Protein AF-A0A2A4MJ94-F1 (afdb_monomer_lite)

Structure (mmCIF, N/CA/C/O backbone):
data_AF-A0A2A4MJ94-F1
#
_entry.id   AF-A0A2A4MJ94-F1
#
loop_
_atom_site.group_PDB
_atom_site.id
_atom_site.type_symbol
_atom_site.label_atom_id
_atom_site.label_alt_id
_atom_site.label_comp_id
_atom_site.label_asym_id
_atom_site.label_entity_id
_atom_site.label_seq_id
_atom_site.pdbx_PDB_ins_code
_atom_site.Cartn_x
_atom_site.Cartn_y
_atom_site.Cartn_z
_atom_site.occupancy
_atom_site.B_iso_or_equiv
_atom_site.auth_seq_id
_atom_site.auth_comp_id
_atom_site.auth_asym_id
_atom_site.auth_atom_id
_atom_site.pdbx_PDB_model_num
ATOM 1 N N . MET A 1 1 ? -10.391 5.334 11.303 1.00 70.00 1 MET A N 1
ATOM 2 C CA . MET A 1 1 ? -10.230 3.895 11.009 1.00 70.00 1 MET A CA 1
ATOM 3 C C . MET A 1 1 ? -8.738 3.636 10.910 1.00 70.00 1 MET A C 1
ATOM 5 O O . MET A 1 1 ? -8.060 4.417 10.250 1.00 70.00 1 MET A O 1
ATOM 9 N N . GLU A 1 2 ? -8.226 2.651 11.639 1.00 84.44 2 GLU A N 1
ATOM 10 C CA . GLU A 1 2 ? -6.801 2.301 11.663 1.00 84.44 2 GLU A CA 1
ATOM 11 C C . GLU A 1 2 ? -6.619 0.854 11.208 1.00 84.44 2 GLU A C 1
ATOM 13 O O . GLU A 1 2 ? -7.477 0.010 11.482 1.00 84.44 2 GLU A O 1
ATOM 18 N N . ARG A 1 3 ? -5.537 0.572 10.478 1.00 90.44 3 ARG A N 1
ATOM 19 C CA . ARG A 1 3 ? -5.241 -0.771 9.968 1.00 90.44 3 ARG A CA 1
ATOM 20 C C . ARG A 1 3 ? -3.741 -1.025 9.942 1.00 90.44 3 ARG A C 1
ATOM 22 O O . ARG A 1 3 ? -2.976 -0.198 9.451 1.00 90.44 3 ARG A O 1
ATOM 29 N N . ILE A 1 4 ? -3.327 -2.186 10.444 1.00 94.06 4 ILE A N 1
ATOM 30 C CA . ILE A 1 4 ? -1.943 -2.648 10.322 1.00 94.06 4 ILE A CA 1
ATOM 31 C C . ILE A 1 4 ? -1.774 -3.211 8.916 1.00 94.06 4 ILE A C 1
ATOM 33 O O . ILE A 1 4 ? -2.457 -4.161 8.533 1.00 94.06 4 ILE A O 1
ATOM 37 N N . CYS A 1 5 ? -0.899 -2.582 8.143 1.00 94.69 5 CYS A N 1
ATOM 38 C CA . CYS A 1 5 ? -0.676 -2.910 6.747 1.00 94.69 5 CYS A CA 1
ATOM 39 C C . CYS A 1 5 ? 0.738 -3.446 6.555 1.00 94.69 5 CYS A C 1
ATOM 41 O O . CYS A 1 5 ? 1.705 -2.896 7.090 1.00 94.69 5 CYS A O 1
ATOM 43 N N . GLU A 1 6 ? 0.861 -4.484 5.743 1.00 95.31 6 GLU A N 1
ATOM 44 C CA . GLU A 1 6 ? 2.144 -4.961 5.245 1.00 95.31 6 GLU A CA 1
ATOM 45 C C . GLU A 1 6 ? 2.406 -4.344 3.876 1.00 95.31 6 GLU A C 1
ATOM 47 O O . GLU A 1 6 ? 1.547 -4.342 2.989 1.00 95.31 6 GLU A O 1
ATOM 52 N N . ILE A 1 7 ? 3.595 -3.768 3.7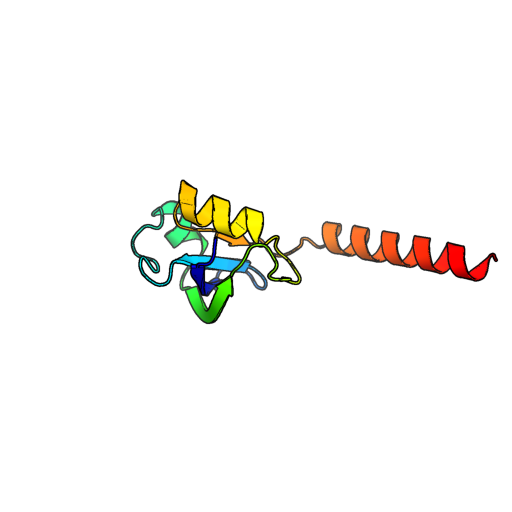30 1.00 94.12 7 ILE A N 1
ATOM 53 C CA . ILE A 1 7 ? 4.034 -3.082 2.525 1.00 94.12 7 ILE A CA 1
ATOM 54 C C . ILE A 1 7 ? 5.086 -3.954 1.865 1.00 94.12 7 ILE A C 1
ATOM 56 O O . ILE A 1 7 ? 6.169 -4.168 2.412 1.00 94.12 7 ILE A O 1
ATOM 60 N N . TYR A 1 8 ? 4.783 -4.413 0.662 1.00 93.88 8 TYR A N 1
ATOM 61 C CA . TYR A 1 8 ? 5.667 -5.227 -0.147 1.00 93.88 8 TYR A CA 1
ATOM 62 C C . TYR A 1 8 ? 6.248 -4.417 -1.301 1.00 93.88 8 TYR A C 1
ATOM 64 O O . TYR A 1 8 ? 5.527 -3.722 -2.020 1.00 93.88 8 TYR A O 1
ATOM 72 N N . ARG A 1 9 ? 7.555 -4.529 -1.521 1.00 92.56 9 ARG A N 1
ATOM 73 C CA . ARG A 1 9 ? 8.214 -4.026 -2.725 1.00 92.56 9 ARG A CA 1
ATOM 74 C C . ARG A 1 9 ? 8.013 -5.037 -3.848 1.00 92.56 9 ARG A C 1
ATOM 76 O O . ARG A 1 9 ? 8.355 -6.207 -3.700 1.00 92.56 9 ARG A O 1
ATOM 83 N N . CYS A 1 10 ? 7.460 -4.593 -4.971 1.00 91.00 10 CYS A N 1
ATOM 84 C CA . CYS A 1 10 ? 7.286 -5.458 -6.136 1.00 91.00 10 CYS A CA 1
ATOM 85 C C . CYS A 1 10 ? 8.609 -5.558 -6.906 1.00 91.00 10 CYS A C 1
ATOM 87 O O . CYS A 1 10 ? 9.220 -4.534 -7.207 1.00 91.00 10 CYS A O 1
ATOM 89 N N . SER A 1 11 ? 9.023 -6.770 -7.283 1.00 86.00 11 SER A N 1
ATOM 90 C CA . SER A 1 11 ? 10.248 -6.994 -8.074 1.00 86.00 11 SER A CA 1
ATOM 91 C C . SER A 1 11 ? 10.097 -6.615 -9.549 1.00 86.00 11 SER A C 1
ATOM 93 O O . SER A 1 11 ? 11.089 -6.466 -10.254 1.00 86.00 11 SER A O 1
ATOM 95 N N . TYR A 1 12 ? 8.863 -6.420 -10.024 1.00 82.50 12 TYR A N 1
ATOM 96 C CA . TYR A 1 12 ? 8.597 -6.044 -11.413 1.00 82.50 12 TYR A CA 1
ATOM 97 C C . TYR A 1 12 ? 9.153 -4.664 -11.795 1.00 82.50 12 TYR A C 1
ATOM 99 O O . TYR A 1 12 ? 9.629 -4.480 -12.916 1.00 82.50 12 TYR A O 1
ATOM 107 N N . LYS A 1 13 ? 9.064 -3.674 -10.897 1.00 80.38 13 LYS A N 1
ATOM 108 C CA . LYS A 1 13 ? 9.529 -2.310 -11.172 1.00 80.38 13 LYS A CA 1
ATOM 109 C C . LYS A 1 13 ? 9.873 -1.565 -9.888 1.00 80.38 13 LYS A C 1
ATOM 111 O O . LYS A 1 13 ? 9.059 -1.497 -8.970 1.00 80.38 13 LYS A O 1
ATOM 116 N N . ASP A 1 14 ? 11.035 -0.920 -9.871 1.00 82.88 14 ASP A N 1
ATOM 117 C CA . ASP A 1 14 ? 11.444 -0.081 -8.748 1.00 82.88 14 ASP A CA 1
ATOM 118 C C . ASP A 1 14 ? 10.451 1.052 -8.478 1.00 82.88 14 ASP A C 1
ATOM 120 O O . ASP A 1 14 ? 9.942 1.705 -9.391 1.00 82.88 14 ASP A O 1
ATOM 124 N N . GLY A 1 15 ? 10.181 1.280 -7.191 1.00 84.56 15 GLY A N 1
ATOM 125 C CA . GLY A 1 15 ? 9.200 2.258 -6.719 1.00 84.56 15 GLY A CA 1
ATOM 126 C C . GLY A 1 15 ? 7.744 1.779 -6.762 1.00 84.56 15 GLY A C 1
ATOM 127 O O . GLY A 1 15 ? 6.855 2.559 -6.418 1.00 84.56 15 GLY A O 1
ATOM 128 N N . MET A 1 16 ? 7.502 0.525 -7.158 1.00 90.50 16 MET A N 1
ATOM 129 C CA . MET A 1 16 ? 6.197 -0.126 -7.087 1.00 90.50 16 MET A CA 1
ATOM 130 C C . MET A 1 16 ? 6.020 -0.824 -5.736 1.00 90.50 16 MET A C 1
ATOM 132 O O . MET A 1 16 ? 6.827 -1.679 -5.357 1.00 90.50 16 MET A O 1
ATOM 136 N N . TYR A 1 17 ? 4.954 -0.472 -5.020 1.00 92.88 17 TYR A N 1
ATOM 137 C CA . TYR A 1 17 ? 4.670 -1.010 -3.690 1.00 92.88 17 TYR A CA 1
ATOM 138 C C . TYR A 1 17 ? 3.241 -1.528 -3.598 1.00 92.88 17 TYR A C 1
ATOM 140 O O . TYR A 1 17 ? 2.309 -0.896 -4.092 1.00 92.88 17 TYR A O 1
ATOM 148 N N . LEU A 1 18 ? 3.073 -2.672 -2.948 1.00 93.69 18 LEU A N 1
ATOM 149 C CA . LEU A 1 18 ? 1.786 -3.287 -2.672 1.00 93.69 18 LEU A CA 1
ATOM 150 C C . LEU A 1 18 ? 1.500 -3.198 -1.174 1.00 93.69 18 LEU A C 1
ATOM 152 O O . LEU A 1 18 ? 2.327 -3.591 -0.361 1.00 93.69 18 LEU A O 1
ATOM 156 N N . TYR A 1 19 ? 0.321 -2.704 -0.832 1.00 94.38 19 TYR A N 1
ATOM 157 C CA . TYR A 1 19 ? -0.183 -2.601 0.528 1.00 94.38 19 TYR A CA 1
ATOM 158 C C . TYR A 1 19 ? -1.291 -3.631 0.700 1.00 94.38 19 TYR A C 1
ATOM 160 O O . TYR A 1 19 ? -2.211 -3.682 -0.120 1.00 94.38 19 TYR A O 1
ATOM 168 N N . VAL A 1 20 ? -1.219 -4.422 1.762 1.00 94.69 20 VAL A N 1
ATOM 169 C CA . VAL A 1 20 ? -2.243 -5.409 2.133 1.00 94.69 20 VAL A CA 1
ATOM 170 C C . VAL A 1 20 ? -2.508 -5.345 3.633 1.00 94.69 20 VAL A C 1
ATOM 172 O O . VAL A 1 20 ? -1.656 -4.881 4.393 1.00 94.69 20 VAL A O 1
ATOM 175 N N . ASP A 1 21 ? -3.691 -5.778 4.070 1.00 93.94 21 ASP A N 1
ATOM 176 C CA . ASP A 1 21 ? -3.960 -5.956 5.502 1.00 93.94 21 ASP A CA 1
ATOM 177 C C . ASP A 1 21 ? -3.056 -7.075 6.031 1.00 93.94 21 ASP A C 1
ATOM 179 O O . ASP A 1 21 ? -2.977 -8.138 5.417 1.00 93.94 21 ASP A O 1
ATOM 183 N N . GLN A 1 22 ? -2.395 -6.855 7.167 1.00 92.06 22 GLN A N 1
ATOM 184 C CA . GLN A 1 22 ? -1.535 -7.862 7.795 1.00 92.06 22 GLN A CA 1
ATOM 185 C C . GLN A 1 22 ? -2.262 -9.194 8.055 1.00 92.06 22 GLN A C 1
ATOM 187 O O . GLN A 1 22 ? -1.644 -10.256 8.031 1.00 92.06 22 GLN A O 1
ATOM 192 N N . LYS A 1 23 ? -3.571 -9.161 8.323 1.00 89.69 23 LYS A N 1
ATOM 193 C CA . LYS A 1 23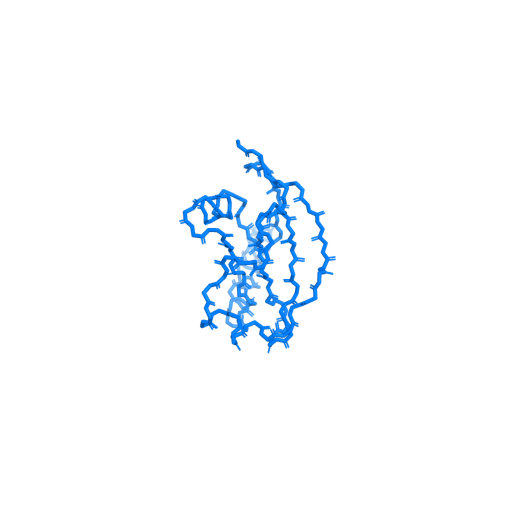 ? -4.365 -10.367 8.592 1.00 89.69 23 LYS A CA 1
ATOM 194 C C . LYS A 1 23 ? -4.596 -11.207 7.340 1.00 89.69 23 LYS A C 1
ATOM 196 O O . LYS A 1 23 ? -4.604 -12.430 7.428 1.00 89.69 23 LYS A O 1
ATOM 201 N N . GLU A 1 24 ? -4.801 -10.554 6.200 1.00 88.31 24 GLU A N 1
ATOM 202 C CA . GLU A 1 24 ? -5.090 -11.214 4.922 1.00 88.31 24 GLU A CA 1
ATOM 203 C C . GLU A 1 24 ? -3.799 -11.559 4.165 1.00 88.31 24 GLU A C 1
ATOM 205 O O . GLU A 1 24 ? -3.712 -12.590 3.490 1.00 88.31 24 GLU A O 1
ATOM 210 N N . GLY A 1 25 ? -2.778 -10.709 4.288 1.00 86.25 25 GLY A N 1
ATOM 211 C CA . GLY A 1 25 ? -1.512 -10.827 3.579 1.00 86.25 25 GLY A CA 1
ATOM 212 C C . GLY A 1 25 ? -1.711 -10.855 2.061 1.00 86.25 25 GLY A C 1
ATOM 213 O O . GLY A 1 25 ? -2.523 -10.126 1.494 1.00 86.25 25 GLY A O 1
ATOM 214 N N . LEU A 1 26 ? -0.969 -11.730 1.382 1.00 85.94 26 LEU A N 1
ATOM 215 C CA . LEU A 1 26 ? -1.043 -11.900 -0.074 1.00 85.94 26 LEU A CA 1
ATOM 216 C C . LEU A 1 26 ? -2.115 -12.915 -0.521 1.00 85.94 26 LEU A C 1
ATOM 218 O O . LEU A 1 26 ? -2.221 -13.199 -1.713 1.00 85.94 26 LEU A O 1
ATOM 222 N N . ASN A 1 27 ? -2.898 -13.474 0.408 1.00 83.81 27 ASN A N 1
ATOM 223 C CA . ASN A 1 27 ? -3.769 -14.621 0.127 1.00 83.81 27 ASN A CA 1
ATOM 224 C C . ASN A 1 27 ? -4.975 -14.273 -0.760 1.00 83.81 27 ASN A C 1
ATOM 226 O O . ASN A 1 27 ? -5.401 -15.102 -1.558 1.00 83.81 27 ASN A O 1
ATOM 230 N N . ASN A 1 28 ? -5.492 -13.043 -0.667 1.00 82.50 28 ASN A N 1
ATOM 231 C CA . ASN A 1 28 ? -6.695 -12.608 -1.391 1.00 82.50 28 ASN A CA 1
ATOM 232 C C . ASN A 1 28 ? -6.395 -11.778 -2.646 1.00 82.50 28 ASN A C 1
ATOM 234 O O . ASN A 1 28 ? -7.242 -11.021 -3.124 1.00 82.50 28 ASN A O 1
ATOM 238 N N . LEU A 1 29 ? -5.183 -11.881 -3.190 1.00 86.62 29 LEU A N 1
ATOM 239 C CA . LEU A 1 29 ? -4.820 -11.116 -4.376 1.00 86.62 29 LEU A CA 1
ATOM 240 C C . LEU A 1 29 ? -5.332 -11.791 -5.655 1.00 86.62 29 LEU A C 1
ATOM 242 O O . LEU A 1 29 ? -5.181 -13.002 -5.818 1.00 86.62 29 LEU A O 1
ATOM 246 N N . PRO A 1 30 ? -5.863 -11.021 -6.622 1.00 88.44 30 PRO A N 1
ATOM 247 C CA . PRO A 1 30 ? -6.206 -11.558 -7.933 1.00 88.44 30 PRO A CA 1
ATOM 248 C C . PRO A 1 30 ? -4.979 -12.168 -8.622 1.00 88.44 30 PRO A C 1
ATOM 250 O O . PRO A 1 30 ? -3.905 -11.563 -8.624 1.00 88.44 30 PRO A O 1
ATOM 253 N N . GLU A 1 31 ? -5.138 -13.299 -9.314 1.00 86.38 31 GLU A N 1
ATOM 254 C CA . GLU A 1 31 ? -4.025 -13.960 -10.023 1.00 86.38 31 GLU A CA 1
ATOM 255 C C . GLU A 1 31 ? -3.299 -13.033 -11.009 1.00 86.38 31 GLU A C 1
ATOM 257 O O . GLU A 1 31 ? -2.080 -13.100 -11.177 1.00 86.38 31 GLU A O 1
ATOM 262 N N . VAL A 1 32 ? -4.047 -12.137 -11.659 1.00 86.94 32 VAL A N 1
ATOM 263 C CA . VAL A 1 32 ? -3.495 -11.146 -12.593 1.00 86.94 32 VAL A CA 1
ATOM 264 C C . VAL A 1 32 ? -2.544 -10.186 -11.877 1.00 86.94 32 VAL A C 1
ATOM 266 O O . VAL A 1 32 ? -1.521 -9.797 -12.441 1.00 86.94 32 VAL A O 1
ATOM 269 N N . LEU A 1 33 ? -2.852 -9.823 -10.629 1.00 86.75 33 LEU A N 1
ATOM 270 C CA . LEU A 1 33 ? -1.998 -8.966 -9.819 1.00 86.75 33 LEU A CA 1
ATOM 271 C C . LEU A 1 33 ? -0.736 -9.713 -9.393 1.00 86.75 33 LEU A C 1
ATOM 273 O O . LEU A 1 33 ? 0.350 -9.172 -9.574 1.00 86.75 33 LEU A O 1
ATOM 277 N N . ILE A 1 34 ? -0.868 -10.959 -8.922 1.00 86.62 34 ILE A N 1
ATOM 278 C CA . ILE A 1 34 ? 0.266 -11.812 -8.522 1.00 86.62 34 ILE A CA 1
ATOM 279 C C . ILE A 1 34 ? 1.268 -11.950 -9.678 1.00 86.62 34 ILE A C 1
ATOM 281 O O . ILE A 1 34 ? 2.464 -11.715 -9.507 1.00 86.62 34 ILE A O 1
ATOM 285 N N . LYS A 1 35 ? 0.777 -12.223 -10.895 1.00 86.19 35 LYS A N 1
ATOM 286 C CA . LYS A 1 35 ? 1.624 -12.294 -12.099 1.00 86.19 35 LYS A CA 1
ATOM 287 C C . LYS A 1 35 ? 2.341 -10.977 -12.407 1.00 86.19 35 LYS A C 1
ATOM 289 O O . LYS A 1 35 ? 3.439 -11.000 -12.954 1.00 86.19 35 LYS A O 1
ATOM 294 N N . LYS A 1 36 ? 1.724 -9.838 -12.084 1.00 84.75 36 LYS A N 1
ATOM 295 C CA . LYS A 1 36 ? 2.258 -8.505 -12.383 1.00 84.75 36 LYS A CA 1
ATOM 296 C C . LYS A 1 36 ? 3.257 -8.010 -11.338 1.00 84.75 36 LYS A C 1
ATOM 298 O O . LYS A 1 36 ? 4.201 -7.326 -11.709 1.00 84.75 36 LYS A O 1
ATOM 303 N N . ILE A 1 37 ? 3.055 -8.323 -10.059 1.00 85.38 37 ILE A N 1
ATOM 304 C CA . ILE A 1 37 ? 3.968 -7.916 -8.975 1.00 85.38 37 ILE A CA 1
ATOM 305 C C . ILE A 1 37 ? 5.229 -8.789 -8.914 1.00 85.38 37 ILE A C 1
ATOM 307 O O . ILE A 1 37 ? 6.254 -8.336 -8.401 1.00 85.38 37 ILE A O 1
ATOM 311 N N . GLY A 1 38 ? 5.167 -10.003 -9.473 1.00 86.00 38 GLY A N 1
ATOM 312 C CA . GLY A 1 38 ? 6.279 -10.947 -9.497 1.00 86.00 38 GLY A CA 1
ATOM 313 C C . GLY A 1 38 ? 6.477 -11.608 -8.137 1.00 86.00 38 GLY A C 1
ATOM 314 O O . GLY A 1 38 ? 5.527 -12.117 -7.549 1.00 86.00 38 GLY A O 1
ATOM 315 N N . GLN A 1 39 ? 7.713 -11.600 -7.642 1.00 86.75 39 GLN A N 1
ATOM 316 C CA . GLN A 1 39 ? 8.043 -12.024 -6.280 1.00 86.75 39 GLN A CA 1
ATOM 317 C C . GLN A 1 39 ? 8.145 -10.780 -5.387 1.00 86.75 39 GLN A C 1
ATOM 319 O O . GLN A 1 39 ? 9.157 -10.079 -5.461 1.00 86.75 39 GLN A O 1
ATOM 324 N N . PRO A 1 40 ? 7.088 -10.429 -4.633 1.00 89.50 40 PRO A N 1
ATOM 325 C CA . PRO A 1 40 ? 7.126 -9.296 -3.724 1.00 89.50 40 PRO A CA 1
ATOM 326 C C . PRO A 1 40 ? 7.997 -9.593 -2.497 1.00 89.50 40 PRO A C 1
ATOM 328 O O . PRO A 1 40 ? 7.900 -10.667 -1.906 1.00 89.50 40 PRO A O 1
ATOM 331 N N . GLU A 1 41 ? 8.791 -8.616 -2.068 1.00 91.94 41 GLU A N 1
ATOM 332 C CA . GLU A 1 41 ? 9.572 -8.680 -0.827 1.00 91.94 41 GLU A CA 1
ATOM 333 C C . GLU A 1 41 ? 8.933 -7.789 0.237 1.00 91.94 41 GLU A C 1
ATOM 335 O O . GLU A 1 41 ? 8.559 -6.652 -0.056 1.00 91.94 41 GLU A O 1
ATOM 340 N N . LEU A 1 42 ? 8.804 -8.276 1.474 1.00 93.50 42 LEU A N 1
ATOM 341 C CA . LEU A 1 42 ? 8.279 -7.462 2.571 1.00 93.50 42 LEU A CA 1
ATOM 342 C C . LEU A 1 42 ? 9.248 -6.304 2.841 1.00 93.50 42 LEU A C 1
ATOM 344 O O . LEU A 1 42 ? 10.374 -6.515 3.284 1.00 93.50 42 LEU A O 1
ATOM 348 N N . ALA A 1 43 ? 8.804 -5.080 2.572 1.00 92.62 43 ALA A N 1
ATOM 349 C CA . ALA A 1 43 ? 9.598 -3.882 2.801 1.00 92.62 43 ALA A CA 1
ATOM 350 C C . ALA A 1 43 ? 9.464 -3.407 4.250 1.00 92.62 43 ALA A C 1
ATOM 352 O O . ALA A 1 43 ? 10.466 -3.090 4.886 1.00 92.62 43 ALA A O 1
ATOM 353 N N . MET A 1 44 ? 8.230 -3.333 4.761 1.00 93.12 44 MET A N 1
ATOM 354 C CA . MET A 1 44 ? 7.938 -2.958 6.148 1.00 93.12 44 MET A CA 1
ATOM 355 C C . MET A 1 44 ? 6.481 -3.251 6.520 1.00 93.12 44 MET A C 1
ATOM 357 O O . MET A 1 44 ? 5.627 -3.416 5.651 1.00 93.12 44 MET A O 1
ATOM 361 N N . THR A 1 45 ? 6.191 -3.213 7.816 1.00 94.25 45 THR A N 1
ATOM 362 C CA . THR A 1 45 ? 4.832 -3.242 8.364 1.00 94.25 45 THR A CA 1
ATOM 363 C C . THR A 1 45 ? 4.560 -1.913 9.061 1.00 94.25 45 THR A C 1
ATOM 365 O O . THR A 1 45 ? 5.388 -1.447 9.844 1.00 94.25 45 THR A O 1
ATOM 368 N N . LEU A 1 46 ? 3.420 -1.288 8.772 1.00 92.88 46 LEU A N 1
ATOM 369 C CA . LEU A 1 46 ? 3.061 0.030 9.296 1.00 92.88 46 LEU A CA 1
ATOM 370 C C . LEU A 1 46 ? 1.572 0.087 9.641 1.00 92.88 46 LEU A C 1
ATOM 372 O O . LEU A 1 46 ? 0.727 -0.369 8.873 1.00 92.88 46 LEU A O 1
ATOM 376 N N . THR A 1 47 ? 1.239 0.717 10.765 1.00 94.50 47 THR A N 1
ATOM 377 C CA . THR A 1 47 ? -0.145 1.090 11.073 1.00 94.50 47 THR A CA 1
ATOM 378 C C . THR A 1 47 ? -0.526 2.337 10.283 1.00 94.50 47 THR A C 1
ATOM 380 O O . THR A 1 47 ? 0.051 3.402 10.489 1.00 94.50 47 THR A O 1
ATOM 383 N N . ILE A 1 48 ? -1.500 2.202 9.385 1.00 93.06 48 ILE A N 1
ATOM 384 C CA . ILE A 1 48 ? -2.048 3.304 8.596 1.00 93.06 48 ILE A CA 1
ATOM 385 C C . ILE A 1 48 ? -3.340 3.789 9.252 1.00 93.06 48 ILE A C 1
ATOM 387 O O . ILE A 1 48 ? -4.275 3.026 9.502 1.00 93.06 48 ILE A O 1
ATOM 391 N N . THR A 1 49 ? -3.379 5.088 9.507 1.00 93.00 49 THR A N 1
ATOM 392 C CA . THR A 1 49 ? -4.537 5.870 9.947 1.00 93.00 49 THR A CA 1
ATOM 393 C C . THR A 1 49 ? -4.839 6.938 8.895 1.00 93.00 49 THR A C 1
ATOM 395 O O . THR A 1 49 ? -3.975 7.258 8.081 1.00 93.00 49 THR A O 1
ATOM 398 N N . ALA A 1 50 ? -6.030 7.542 8.920 1.00 89.56 50 ALA A N 1
ATOM 399 C CA . ALA A 1 50 ? -6.379 8.626 7.988 1.00 89.56 50 ALA A CA 1
ATOM 400 C C . ALA A 1 50 ? -5.397 9.821 8.043 1.00 89.56 50 ALA A C 1
ATOM 402 O O . ALA A 1 50 ? -5.193 10.510 7.052 1.00 89.56 50 ALA A O 1
ATOM 403 N N . GLU A 1 51 ? -4.734 10.028 9.183 1.00 89.06 51 GLU A N 1
ATOM 404 C CA . GLU A 1 51 ? -3.753 11.100 9.396 1.00 89.06 51 GLU A CA 1
ATOM 405 C C . GLU A 1 51 ? -2.320 10.708 8.999 1.00 89.06 51 GLU A C 1
ATOM 407 O O . GLU A 1 51 ? -1.408 11.540 9.026 1.00 89.06 51 GLU A O 1
ATOM 412 N N . THR A 1 52 ? -2.089 9.439 8.645 1.00 89.94 52 THR A N 1
ATOM 413 C CA . THR A 1 52 ? -0.755 8.942 8.302 1.00 89.94 52 THR A CA 1
ATOM 414 C C . THR A 1 52 ? -0.252 9.628 7.035 1.00 89.94 52 THR A C 1
ATOM 416 O O . THR A 1 52 ? -0.816 9.478 5.952 1.00 89.94 52 THR A O 1
ATOM 419 N N . LYS A 1 53 ? 0.852 10.370 7.155 1.00 87.00 53 LYS A N 1
ATOM 420 C CA . LYS A 1 53 ? 1.489 11.035 6.015 1.00 87.00 53 LYS A CA 1
ATOM 421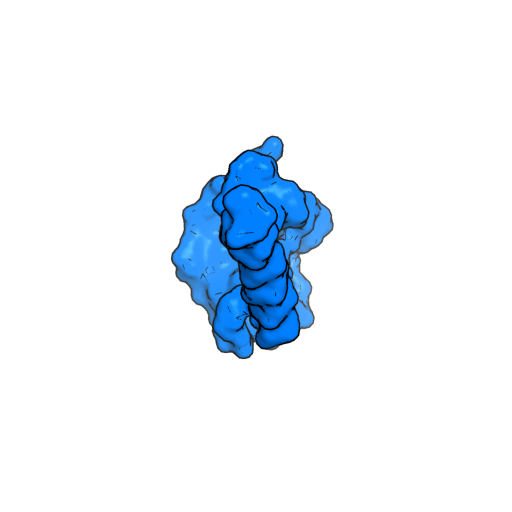 C C . LYS A 1 53 ? 2.428 10.073 5.301 1.00 87.00 53 LYS A C 1
ATOM 423 O O . LYS A 1 53 ? 3.457 9.681 5.847 1.00 87.00 53 LYS A O 1
ATOM 428 N N . LEU A 1 54 ? 2.091 9.734 4.062 1.00 87.88 54 LEU A N 1
ATOM 429 C CA . LEU A 1 54 ? 2.936 8.941 3.175 1.00 87.88 54 LEU A CA 1
ATOM 430 C C . LEU A 1 54 ? 3.477 9.834 2.059 1.00 87.88 54 LEU A C 1
ATOM 432 O O . LEU A 1 54 ? 2.781 10.708 1.552 1.00 87.88 54 LEU A O 1
ATOM 436 N N . ALA A 1 55 ? 4.726 9.603 1.658 1.00 82.94 55 ALA A N 1
ATOM 437 C CA . ALA A 1 55 ? 5.401 10.453 0.676 1.00 82.94 55 ALA A CA 1
ATOM 438 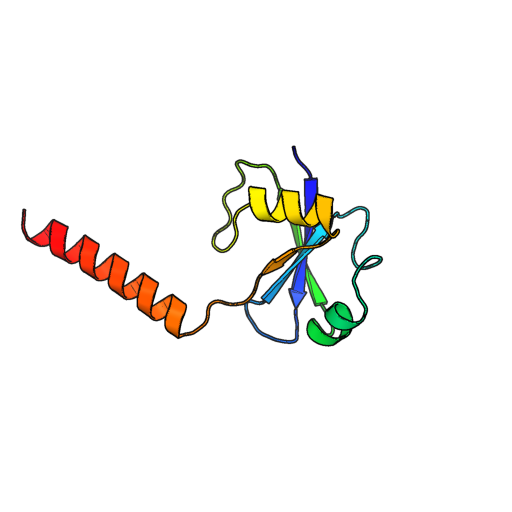C C . ALA A 1 55 ? 4.803 10.352 -0.738 1.00 82.94 55 ALA A C 1
ATOM 440 O O . ALA A 1 55 ? 4.960 11.267 -1.536 1.00 82.94 55 ALA A O 1
ATOM 441 N N . ARG A 1 56 ? 4.174 9.219 -1.073 1.00 81.31 56 ARG A N 1
ATOM 442 C CA . ARG A 1 56 ? 3.757 8.895 -2.450 1.00 81.31 56 ARG A CA 1
ATOM 443 C C . ARG A 1 56 ? 2.336 8.351 -2.578 1.00 81.31 56 ARG A C 1
ATOM 445 O O . ARG A 1 56 ? 1.915 8.030 -3.684 1.00 81.31 56 ARG A O 1
ATOM 452 N N . ALA A 1 57 ? 1.605 8.240 -1.474 1.00 86.06 57 ALA A N 1
ATOM 453 C CA . ALA A 1 57 ? 0.249 7.708 -1.462 1.00 86.06 57 ALA A CA 1
ATOM 454 C C . ALA A 1 57 ? -0.616 8.458 -0.447 1.00 86.06 57 ALA A C 1
ATOM 456 O O .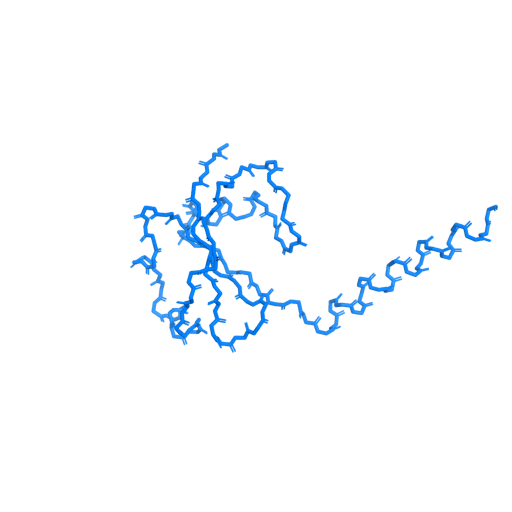 ALA A 1 57 ? -0.107 9.062 0.492 1.00 86.06 57 ALA A O 1
ATOM 457 N N . ASN A 1 58 ? -1.932 8.421 -0.634 1.00 90.75 58 ASN A N 1
ATOM 458 C CA . ASN A 1 58 ? -2.881 8.975 0.325 1.00 90.75 58 ASN A CA 1
ATOM 459 C C . ASN A 1 58 ? -3.395 7.843 1.228 1.00 90.75 58 ASN A C 1
ATOM 461 O O . ASN A 1 58 ?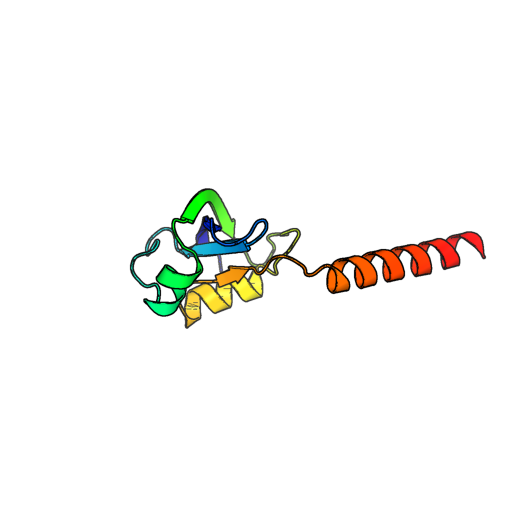 -3.876 6.824 0.729 1.00 90.75 58 ASN A O 1
ATOM 465 N N . ALA A 1 59 ? -3.293 8.027 2.545 1.00 92.62 59 ALA A N 1
ATOM 466 C CA . ALA A 1 59 ? -3.702 7.028 3.523 1.00 92.62 59 ALA A CA 1
ATOM 467 C C . ALA A 1 59 ? -5.200 6.695 3.465 1.00 92.62 59 ALA A C 1
ATOM 469 O O . ALA A 1 59 ? -5.555 5.529 3.602 1.00 92.62 59 ALA A O 1
ATOM 470 N N . GLU A 1 60 ? -6.074 7.669 3.205 1.00 92.75 60 GLU A N 1
ATOM 471 C CA . GLU A 1 60 ? -7.515 7.424 3.064 1.00 92.75 60 GLU A CA 1
ATOM 472 C C . GLU A 1 60 ? -7.811 6.529 1.859 1.00 92.75 60 GLU A C 1
ATOM 474 O O . GLU A 1 60 ? -8.566 5.570 1.982 1.00 92.75 60 GLU A O 1
ATOM 479 N N . ILE A 1 61 ? -7.148 6.780 0.722 1.00 92.25 61 ILE A N 1
ATOM 480 C CA . ILE A 1 61 ? -7.293 5.955 -0.488 1.00 92.25 61 ILE A CA 1
ATOM 481 C C . ILE A 1 61 ? -6.800 4.530 -0.228 1.00 92.25 61 ILE A C 1
ATOM 483 O O . ILE A 1 61 ? -7.429 3.569 -0.666 1.00 92.25 61 ILE A O 1
ATOM 487 N N . ILE A 1 62 ? -5.686 4.377 0.493 1.00 93.12 62 ILE A N 1
ATOM 488 C CA . ILE A 1 62 ? -5.180 3.055 0.873 1.00 93.12 62 ILE A CA 1
ATOM 489 C C . ILE A 1 62 ? -6.198 2.336 1.754 1.00 93.12 62 ILE A C 1
ATOM 491 O O . ILE A 1 62 ? -6.532 1.190 1.475 1.00 93.12 62 ILE A O 1
ATOM 495 N N . LEU A 1 63 ? -6.707 2.990 2.798 1.00 93.38 63 LEU A N 1
ATOM 496 C CA . LEU A 1 63 ? -7.675 2.385 3.713 1.00 93.38 63 LEU A CA 1
ATOM 497 C C . LEU A 1 63 ? -8.966 1.979 2.992 1.00 93.38 63 LEU A C 1
ATOM 499 O O . LEU A 1 63 ? -9.472 0.881 3.230 1.00 93.38 63 LEU A O 1
ATOM 503 N N . ASP A 1 64 ? -9.466 2.821 2.090 1.00 93.88 64 ASP A N 1
ATOM 504 C CA . ASP A 1 64 ? -10.656 2.531 1.291 1.00 93.88 64 ASP A CA 1
ATOM 505 C C . ASP A 1 64 ? -10.433 1.360 0.322 1.00 93.88 64 ASP A C 1
ATOM 507 O O . ASP A 1 64 ? -11.236 0.427 0.264 1.00 93.88 64 ASP A O 1
ATOM 511 N N . ALA A 1 65 ? -9.285 1.331 -0.358 1.00 92.94 65 ALA A N 1
ATOM 512 C CA . ALA A 1 65 ? -8.903 0.224 -1.227 1.00 92.94 65 ALA A CA 1
ATOM 513 C C . ALA A 1 65 ? -8.723 -1.086 -0.441 1.00 92.94 65 ALA A C 1
ATOM 515 O O . ALA A 1 65 ? -9.222 -2.134 -0.849 1.00 92.94 65 ALA A O 1
ATOM 516 N N . LEU A 1 66 ? -8.091 -1.046 0.732 1.00 91.88 66 LEU A N 1
ATOM 517 C CA . LEU A 1 66 ? -7.975 -2.220 1.596 1.00 91.88 66 LEU A CA 1
ATOM 518 C C . LEU A 1 66 ? -9.346 -2.721 2.070 1.00 91.88 66 LEU A C 1
ATOM 520 O O . LEU A 1 66 ? -9.525 -3.924 2.211 1.00 91.88 66 LEU A O 1
ATOM 524 N N . ASN A 1 67 ? -10.314 -1.833 2.311 1.00 90.81 67 ASN A N 1
ATOM 525 C CA . ASN A 1 67 ? -11.678 -2.231 2.674 1.00 90.81 67 ASN A CA 1
ATOM 526 C C . ASN A 1 67 ? -12.468 -2.808 1.494 1.00 90.81 67 ASN A C 1
ATOM 528 O O . ASN A 1 67 ? -13.216 -3.763 1.682 1.00 90.81 67 ASN A O 1
ATOM 532 N N . SER A 1 68 ? -12.320 -2.230 0.304 1.00 90.75 68 SER A N 1
ATOM 533 C CA . SER A 1 68 ? -13.144 -2.579 -0.857 1.00 90.75 68 SER A CA 1
ATOM 534 C C . SER A 1 68 ? -12.595 -3.764 -1.652 1.00 90.75 68 SER A C 1
ATOM 536 O O . SER A 1 68 ? -13.350 -4.650 -2.042 1.00 90.75 68 SER A O 1
ATOM 538 N N . GLN A 1 69 ? -11.284 -3.787 -1.905 1.00 89.75 69 GLN A N 1
ATOM 539 C CA . GLN A 1 69 ? -10.619 -4.781 -2.760 1.00 89.75 69 GLN A CA 1
ATOM 540 C C . GLN A 1 69 ? -9.572 -5.629 -2.020 1.00 89.75 69 GLN A C 1
ATOM 542 O O . GLN A 1 69 ? -9.060 -6.586 -2.594 1.00 89.75 69 GLN A O 1
ATOM 547 N N . GLY A 1 70 ? -9.234 -5.296 -0.768 1.00 90.38 70 GLY A N 1
ATOM 548 C CA . GLY A 1 70 ? -8.283 -6.060 0.054 1.00 90.38 70 GLY A CA 1
ATOM 549 C C . GLY A 1 70 ? -6.803 -5.725 -0.168 1.00 90.38 70 GLY A C 1
ATOM 550 O O . GLY A 1 70 ? -5.949 -6.221 0.561 1.00 90.38 70 GLY A O 1
ATOM 551 N N . PHE A 1 71 ? -6.476 -4.863 -1.134 1.00 93.12 71 PHE A N 1
ATOM 552 C CA . PHE A 1 71 ? -5.101 -4.442 -1.424 1.00 93.12 71 PHE A CA 1
ATOM 553 C C . PHE A 1 71 ? -5.050 -3.010 -1.965 1.00 93.12 71 PHE A C 1
ATOM 555 O O . PHE A 1 71 ? -6.055 -2.473 -2.416 1.00 93.12 71 PHE A O 1
ATOM 562 N N . TYR A 1 72 ? -3.876 -2.387 -1.994 1.00 93.31 72 TYR A N 1
ATOM 563 C CA . TYR A 1 72 ? -3.629 -1.148 -2.735 1.00 93.31 72 TYR A CA 1
ATOM 564 C C . TYR A 1 72 ? -2.282 -1.229 -3.449 1.00 93.31 72 TYR A C 1
ATOM 566 O O . TYR A 1 72 ? -1.275 -1.588 -2.844 1.00 93.31 72 TYR A O 1
ATOM 574 N N . LEU A 1 73 ? -2.254 -0.898 -4.741 1.00 91.62 73 LEU A N 1
ATOM 575 C CA . LEU A 1 73 ? -1.040 -0.950 -5.550 1.00 91.62 73 LEU A CA 1
ATOM 576 C C . LEU A 1 73 ? -0.565 0.463 -5.896 1.00 91.62 73 LEU A C 1
ATOM 578 O O . LEU A 1 73 ? -1.158 1.142 -6.735 1.00 91.62 73 LEU A O 1
ATOM 582 N N . GLN A 1 74 ? 0.545 0.876 -5.291 1.00 90.50 74 GLN A N 1
ATOM 583 C CA . GLN A 1 74 ? 1.237 2.109 -5.629 1.00 90.50 74 GLN A CA 1
ATOM 584 C C . GLN A 1 74 ? 2.116 1.884 -6.859 1.00 90.50 74 GLN A C 1
ATOM 586 O O . GLN A 1 74 ? 3.070 1.101 -6.835 1.00 90.50 74 GLN A O 1
ATOM 591 N N . MET A 1 75 ? 1.820 2.615 -7.929 1.00 87.50 75 MET A N 1
ATOM 592 C CA . MET A 1 75 ? 2.669 2.654 -9.113 1.00 87.50 75 MET A CA 1
ATOM 593 C C . MET A 1 75 ? 3.852 3.611 -8.899 1.00 87.50 75 MET A C 1
ATOM 595 O O . MET A 1 75 ? 3.697 4.644 -8.245 1.00 87.50 75 MET A O 1
ATOM 599 N N . PRO A 1 76 ? 5.031 3.311 -9.466 1.00 83.12 76 PRO A N 1
ATOM 600 C CA . PRO A 1 76 ? 6.142 4.248 -9.459 1.00 83.12 76 PRO A CA 1
ATOM 601 C C . PRO A 1 76 ? 5.805 5.467 -10.316 1.00 83.12 76 PRO A C 1
ATOM 603 O O . PRO A 1 76 ? 5.244 5.319 -11.404 1.00 83.12 76 PRO A O 1
ATOM 606 N N . ALA A 1 77 ? 6.194 6.652 -9.841 1.00 74.75 77 ALA A N 1
ATOM 607 C CA . ALA A 1 77 ? 6.064 7.892 -10.598 1.00 74.75 77 ALA A CA 1
ATOM 608 C C . ALA A 1 77 ? 6.731 7.738 -11.971 1.00 74.75 77 ALA A C 1
ATOM 610 O O . ALA A 1 77 ? 7.851 7.221 -12.083 1.00 74.75 77 ALA A O 1
ATOM 611 N N . THR A 1 78 ? 6.039 8.151 -13.026 1.00 73.75 78 THR A N 1
ATOM 612 C CA . THR A 1 78 ? 6.629 8.182 -14.363 1.00 73.75 78 THR A CA 1
ATOM 613 C C . THR A 1 78 ? 7.554 9.391 -14.491 1.00 73.75 78 THR A C 1
ATOM 615 O O . THR A 1 78 ? 7.434 10.364 -13.750 1.00 73.75 78 THR A O 1
ATOM 618 N N . LEU A 1 79 ? 8.489 9.356 -15.446 1.00 62.66 79 LEU A N 1
ATOM 619 C CA . LEU A 1 79 ? 9.407 10.476 -15.695 1.00 62.66 79 LEU A CA 1
ATOM 620 C C . LEU A 1 79 ? 8.650 11.798 -15.941 1.00 62.66 79 LEU A C 1
ATOM 622 O O . LEU A 1 79 ? 9.115 12.863 -15.549 1.00 62.66 79 LEU A O 1
ATOM 626 N N . ASN A 1 80 ? 7.455 11.720 -16.534 1.00 61.78 80 ASN A N 1
ATOM 627 C CA . ASN A 1 80 ? 6.599 12.878 -16.770 1.00 61.78 80 ASN A CA 1
ATOM 628 C C . ASN A 1 80 ? 6.031 13.463 -15.463 1.00 61.78 80 ASN A C 1
ATOM 630 O O . ASN A 1 80 ? 5.973 14.682 -15.324 1.00 61.78 80 ASN A O 1
ATOM 634 N N . ASP A 1 81 ? 5.677 12.621 -14.487 1.00 61.97 81 ASP A N 1
ATOM 635 C CA . ASP A 1 81 ? 5.177 13.073 -13.179 1.00 61.97 81 ASP A CA 1
ATOM 636 C C . ASP A 1 81 ? 6.263 13.843 -12.413 1.00 61.97 81 ASP A C 1
ATOM 638 O O . ASP A 1 81 ? 6.002 14.909 -11.857 1.00 61.97 81 ASP A O 1
ATOM 642 N N . TYR A 1 82 ? 7.509 13.362 -12.482 1.00 63.72 82 TYR A N 1
ATOM 643 C CA . TYR A 1 82 ? 8.664 14.036 -11.884 1.00 63.72 82 TYR A CA 1
ATOM 644 C C . TYR A 1 82 ? 8.907 15.423 -12.498 1.00 63.72 82 TYR A C 1
ATOM 646 O O . TYR A 1 82 ? 9.134 16.400 -11.784 1.00 63.72 82 TYR A O 1
ATOM 654 N N . MET A 1 83 ? 8.814 15.541 -13.828 1.00 62.62 83 MET A N 1
ATOM 655 C CA . MET A 1 83 ? 8.976 16.830 -14.511 1.00 62.62 83 MET A CA 1
ATOM 656 C C . MET A 1 83 ? 7.872 17.830 -14.128 1.00 62.62 83 MET A C 1
ATOM 658 O O . MET A 1 83 ? 8.147 19.024 -14.014 1.00 62.62 83 MET A O 1
ATOM 662 N N . GLN A 1 84 ? 6.638 17.373 -13.890 1.00 60.94 84 GLN A N 1
ATOM 663 C CA . GLN A 1 84 ? 5.538 18.231 -13.426 1.00 60.94 84 GLN A CA 1
ATOM 664 C C . GLN A 1 84 ? 5.761 18.751 -11.996 1.00 60.94 84 GLN A C 1
ATOM 666 O O . GLN A 1 84 ? 5.482 19.921 -11.723 1.00 60.94 84 GLN A O 1
ATOM 671 N N . GLU A 1 85 ? 6.289 17.918 -11.098 1.00 62.06 85 GLU A N 1
ATOM 672 C CA . GLU A 1 85 ? 6.648 18.320 -9.730 1.00 62.06 85 GLU A CA 1
ATOM 673 C C . GLU A 1 85 ? 7.761 19.374 -9.716 1.00 62.06 85 GLU A C 1
ATOM 675 O O . GLU A 1 85 ? 7.580 20.452 -9.144 1.00 62.06 85 GLU A O 1
ATOM 680 N N . VAL A 1 86 ? 8.855 19.130 -10.445 1.00 64.25 86 VAL A N 1
ATOM 681 C CA . VAL A 1 86 ? 9.982 20.076 -10.552 1.00 64.25 86 VAL A CA 1
ATOM 682 C C . VAL A 1 86 ? 9.539 21.416 -11.155 1.00 64.25 86 VAL A C 1
ATOM 684 O O . VAL A 1 86 ? 9.966 22.484 -10.711 1.00 64.25 86 VAL A O 1
ATOM 687 N N . ASN A 1 87 ? 8.642 21.396 -12.145 1.00 63.16 87 ASN A N 1
ATOM 688 C CA . ASN A 1 87 ? 8.101 22.623 -12.735 1.00 63.16 87 ASN A CA 1
ATOM 689 C C . ASN A 1 87 ? 7.245 23.430 -11.743 1.00 63.16 87 ASN A C 1
ATOM 691 O O . ASN A 1 87 ? 7.315 24.662 -11.744 1.00 63.16 87 ASN A O 1
ATOM 695 N N . LYS A 1 88 ? 6.464 22.766 -10.877 1.00 60.94 88 LYS A N 1
ATOM 696 C CA . LYS A 1 88 ? 5.692 23.440 -9.820 1.00 60.94 88 LYS A CA 1
ATOM 697 C C . LYS A 1 88 ? 6.598 24.087 -8.776 1.00 60.94 88 LYS A C 1
ATOM 699 O O . LYS A 1 88 ? 6.364 25.243 -8.428 1.00 60.94 88 LYS A O 1
ATOM 704 N N . GLU A 1 89 ? 7.629 23.386 -8.310 1.00 59.75 89 GLU A N 1
ATOM 705 C CA . GLU A 1 89 ? 8.586 23.943 -7.343 1.00 59.75 89 GLU A CA 1
ATOM 706 C C . GLU A 1 89 ? 9.326 25.160 -7.912 1.00 59.75 89 GLU A C 1
ATOM 708 O O . GLU A 1 89 ? 9.382 26.209 -7.267 1.00 59.75 89 GLU A O 1
ATOM 713 N N . ASN A 1 90 ? 9.802 25.081 -9.160 1.00 62.16 90 ASN A N 1
ATOM 714 C CA . ASN A 1 90 ? 10.466 26.206 -9.824 1.00 62.16 90 ASN A CA 1
ATOM 715 C C . ASN A 1 90 ? 9.544 27.424 -10.005 1.00 62.16 90 ASN A C 1
ATOM 717 O O . ASN A 1 90 ? 9.990 28.564 -9.857 1.00 62.16 90 ASN A O 1
ATOM 721 N N . TYR A 1 91 ? 8.254 27.211 -10.288 1.00 62.94 91 TYR A N 1
ATOM 722 C CA . TYR A 1 91 ? 7.276 28.300 -10.368 1.00 62.94 91 TYR A CA 1
ATOM 723 C C . TYR A 1 91 ? 7.060 28.996 -9.014 1.00 62.94 91 TYR A C 1
ATOM 725 O O . TYR A 1 91 ? 6.962 30.225 -8.963 1.00 62.94 91 TYR A O 1
ATOM 733 N N . LEU A 1 92 ? 7.020 28.237 -7.915 1.00 60.19 92 LEU A N 1
ATOM 734 C CA . LEU A 1 92 ? 6.866 28.784 -6.563 1.00 60.19 92 LEU A CA 1
ATOM 735 C C . LEU A 1 92 ? 8.108 29.582 -6.134 1.00 60.19 92 LEU A C 1
ATOM 737 O O . LEU A 1 92 ? 7.975 30.728 -5.703 1.00 60.19 92 LEU A O 1
ATOM 741 N N . LEU A 1 93 ? 9.308 29.047 -6.371 1.00 59.75 93 LEU A N 1
ATOM 742 C CA . LEU A 1 93 ? 10.578 29.732 -6.094 1.00 59.75 93 LEU A CA 1
ATOM 743 C C . LEU A 1 93 ? 10.756 31.011 -6.935 1.00 59.75 93 LEU A C 1
ATOM 745 O O . LEU A 1 93 ? 11.333 31.999 -6.477 1.00 59.75 93 LEU A O 1
ATOM 749 N N . GLY A 1 94 ? 10.228 31.025 -8.163 1.00 59.03 94 GLY A N 1
ATOM 750 C CA . GLY A 1 94 ? 10.211 32.210 -9.024 1.00 59.03 94 GLY A CA 1
ATOM 751 C C . GLY A 1 94 ? 9.297 33.334 -8.522 1.00 59.03 94 GLY A C 1
ATOM 752 O O . GLY A 1 94 ? 9.542 34.502 -8.834 1.00 59.03 94 GLY A O 1
ATOM 753 N N . LYS A 1 95 ? 8.271 33.015 -7.720 1.00 54.78 95 LYS A N 1
ATOM 754 C CA . LYS A 1 95 ? 7.407 34.020 -7.078 1.00 54.78 95 LYS A CA 1
ATOM 755 C C . LYS A 1 95 ? 8.018 34.621 -5.818 1.00 54.78 95 LYS A C 1
ATOM 757 O O . LYS A 1 95 ? 7.763 35.789 -5.544 1.00 54.78 95 LYS A O 1
ATOM 762 N N . GLU A 1 96 ? 8.840 33.873 -5.087 1.00 54.78 96 GLU A N 1
ATOM 763 C CA . GLU A 1 96 ? 9.514 34.386 -3.886 1.00 54.78 96 GLU A CA 1
ATOM 764 C C . GLU A 1 96 ? 10.661 35.354 -4.209 1.00 54.78 96 GLU A C 1
ATOM 766 O O . GLU A 1 96 ? 10.936 36.253 -3.422 1.00 54.78 96 GLU A O 1
ATOM 771 N N . LYS A 1 97 ? 11.288 35.244 -5.388 1.00 53.28 97 LYS A N 1
ATOM 772 C CA . LYS A 1 97 ? 12.352 36.173 -5.822 1.00 53.28 97 LYS A CA 1
ATOM 773 C C . LYS A 1 97 ? 11.856 37.509 -6.391 1.00 53.28 97 LYS A C 1
ATOM 775 O O . LYS A 1 97 ? 12.680 38.364 -6.692 1.00 53.28 97 LYS A O 1
ATOM 780 N N . ASN A 1 98 ? 10.546 37.682 -6.565 1.00 49.97 98 ASN A N 1
ATOM 781 C CA . ASN A 1 98 ? 9.935 38.883 -7.154 1.00 49.97 98 ASN A CA 1
ATOM 782 C C . ASN A 1 98 ? 9.076 39.677 -6.152 1.00 49.97 98 ASN A C 1
ATOM 784 O O . ASN A 1 98 ? 8.174 40.411 -6.563 1.00 49.97 98 ASN A O 1
ATOM 788 N N . LYS A 1 99 ? 9.328 39.522 -4.848 1.00 45.47 99 LYS A N 1
ATOM 789 C CA . LYS A 1 99 ? 8.674 40.296 -3.789 1.00 45.47 99 LYS A CA 1
ATOM 790 C C . LYS A 1 99 ? 9.677 41.154 -3.030 1.00 45.47 99 LYS A C 1
ATOM 792 O O . LYS A 1 99 ? 10.800 40.660 -2.798 1.00 45.47 99 LYS A O 1
#

Radius of gyration: 16.54 Å; chains: 1; bounding box: 26×55×28 Å

pLDDT: mean 82.7, std 13.1, range [45.47, 95.31]

Sequence (99 aa):
MERICEIYRCSYKDGMYLYVDQKEGLNNLPEVLIKKIGQPELAMTLTITAETKLARANAEIILDALNSQGFYLQMPATLNDYMQEVNKENYLLGKEKNK

Secondary structure (DSSP, 8-state):
-EEEEEEEE-TTSTT-EEEEETTTTTTT--HHHHHHH-S-EEEEEEEEETT-B-SSSBHHHHHHHHHHTSEEEEPPPPHHHHHHHHHHHHHHHHHHTT-

Foldseek 3Di:
DKAWWWWWQQPQDPPKIKIFGPVCPCVQDDPVVCVRSDDTDGPDIDMQDQPDDDPQDHSVVQVVCCVPRRMDIGDHDDPVNVVVVVVVVVVVVVVVVVD